Protein AF-A0A7K3GKD2-F1 (afdb_monomer_lite)

Radius of gyration: 13.89 Å; chains: 1; bounding box: 32×31×35 Å

Structure (mmCIF, N/CA/C/O backbone):
data_AF-A0A7K3GKD2-F1
#
_entry.id   AF-A0A7K3GKD2-F1
#
loop_
_atom_site.group_PDB
_atom_site.id
_atom_site.type_symbol
_atom_site.label_atom_id
_atom_site.label_alt_id
_atom_site.label_comp_id
_atom_site.label_asym_id
_atom_site.label_entity_id
_atom_site.label_seq_id
_atom_site.pdbx_PDB_ins_code
_atom_site.Cartn_x
_atom_site.Cartn_y
_atom_site.Cartn_z
_atom_site.occupancy
_atom_site.B_iso_or_equiv
_atom_site.auth_seq_id
_atom_site.auth_comp_id
_atom_site.auth_asym_id
_atom_site.auth_atom_id
_atom_site.pdbx_PDB_model_num
ATOM 1 N N . MET A 1 1 ? -5.241 10.794 -1.467 1.00 90.31 1 MET A N 1
ATOM 2 C CA . MET A 1 1 ? -3.940 10.122 -1.687 1.00 90.31 1 MET A CA 1
ATOM 3 C C . MET A 1 1 ? -3.494 10.378 -3.118 1.00 90.31 1 MET A C 1
ATOM 5 O O . MET A 1 1 ? -4.344 10.297 -3.995 1.00 90.31 1 MET A O 1
ATOM 9 N N . TRP A 1 2 ? -2.218 10.682 -3.361 1.00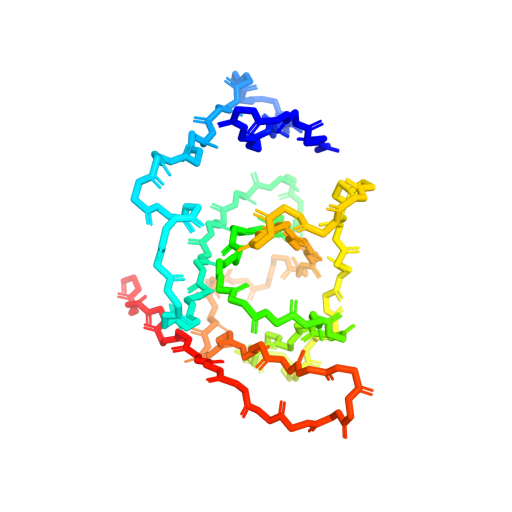 93.56 2 TRP A N 1
ATOM 10 C CA . TRP A 1 2 ? -1.676 10.855 -4.715 1.00 93.56 2 TRP A CA 1
ATOM 11 C C . TRP A 1 2 ? -0.216 10.402 -4.810 1.00 93.56 2 TRP A C 1
ATOM 13 O O . TRP A 1 2 ? 0.470 10.265 -3.796 1.00 93.56 2 TRP A O 1
ATOM 23 N N . LEU A 1 3 ? 0.248 10.164 -6.038 1.00 93.31 3 LEU A N 1
ATOM 24 C CA . LEU A 1 3 ? 1.632 9.795 -6.326 1.00 93.31 3 LEU A CA 1
ATOM 25 C C . LEU A 1 3 ? 2.366 10.953 -6.992 1.00 93.31 3 LEU A C 1
ATOM 27 O O . LEU A 1 3 ? 1.808 11.667 -7.823 1.00 93.31 3 LEU A O 1
ATOM 31 N N . THR A 1 4 ? 3.638 11.087 -6.651 1.00 92.44 4 THR A N 1
ATOM 32 C CA . THR A 1 4 ? 4.632 11.836 -7.419 1.00 92.44 4 THR A CA 1
ATOM 33 C C . THR A 1 4 ? 5.748 10.876 -7.796 1.00 92.44 4 THR A C 1
ATOM 35 O O . THR A 1 4 ? 5.871 9.812 -7.197 1.00 92.44 4 THR A O 1
ATOM 38 N N . GLU A 1 5 ? 6.619 11.254 -8.726 1.00 88.50 5 GLU A N 1
AT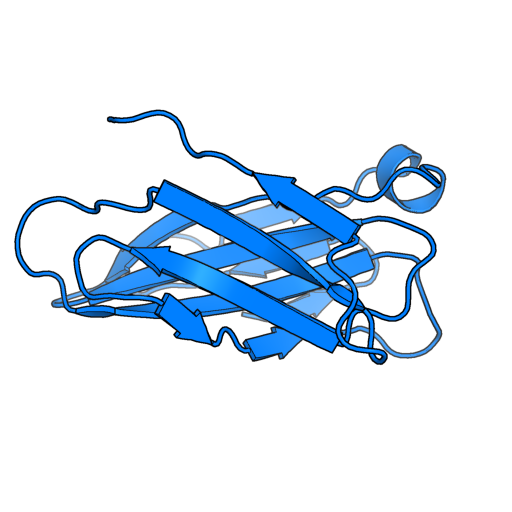OM 39 C CA . GLU A 1 5 ? 7.813 10.464 -9.053 1.00 88.50 5 GLU A CA 1
ATOM 40 C C . GLU A 1 5 ? 8.654 10.105 -7.811 1.00 88.50 5 GLU A C 1
ATOM 42 O O . GLU A 1 5 ? 9.266 9.035 -7.740 1.00 88.50 5 GLU A O 1
ATOM 47 N N . LYS A 1 6 ? 8.637 10.976 -6.794 1.00 88.38 6 LYS A N 1
ATOM 48 C CA . LYS A 1 6 ? 9.415 10.825 -5.561 1.00 88.38 6 LYS A CA 1
ATOM 49 C C . LYS A 1 6 ? 8.762 9.903 -4.533 1.00 88.38 6 LYS A C 1
ATOM 51 O O . LYS A 1 6 ? 9.472 9.374 -3.678 1.00 88.38 6 LYS A O 1
ATOM 56 N N . GLY A 1 7 ? 7.449 9.702 -4.587 1.00 90.44 7 GLY A N 1
ATOM 57 C CA . GLY A 1 7 ? 6.768 8.839 -3.630 1.00 90.44 7 GLY A CA 1
ATOM 58 C C . GLY A 1 7 ? 5.282 9.117 -3.463 1.00 90.44 7 GLY A C 1
ATOM 59 O O . GLY A 1 7 ? 4.637 9.790 -4.270 1.00 90.44 7 GLY A O 1
ATOM 60 N N . LEU A 1 8 ? 4.745 8.560 -2.384 1.00 91.50 8 LEU A N 1
ATOM 61 C CA . LEU A 1 8 ? 3.331 8.567 -2.056 1.00 91.50 8 LEU A CA 1
ATOM 62 C C . LEU A 1 8 ? 3.003 9.666 -1.047 1.00 91.50 8 LEU A C 1
ATOM 64 O O . LEU A 1 8 ? 3.591 9.721 0.030 1.00 91.50 8 LEU A O 1
ATOM 68 N N . HIS A 1 9 ? 2.005 10.485 -1.368 1.00 92.81 9 HIS A N 1
ATOM 69 C CA . HIS A 1 9 ? 1.415 11.445 -0.446 1.00 92.81 9 HIS A CA 1
ATOM 70 C C . HIS A 1 9 ? 0.038 10.977 0.026 1.00 92.81 9 HIS A C 1
ATOM 72 O O . HIS A 1 9 ? -0.842 10.616 -0.770 1.00 92.81 9 HIS A O 1
ATOM 78 N N . ARG A 1 10 ? -0.170 11.020 1.339 1.00 91.31 10 ARG A N 1
ATOM 79 C CA . ARG A 1 10 ? -1.425 10.662 2.001 1.00 91.31 10 ARG A CA 1
ATOM 80 C C . ARG A 1 10 ? -1.877 11.826 2.867 1.00 91.31 10 ARG A C 1
ATOM 82 O O . ARG A 1 10 ? -1.080 12.409 3.585 1.00 91.31 10 ARG A O 1
ATOM 89 N N . SER A 1 11 ? -3.164 12.125 2.801 1.00 91.25 11 SER A N 1
ATOM 90 C CA . SER A 1 11 ? -3.810 13.128 3.639 1.00 91.25 11 SER A CA 1
ATOM 91 C C . SER A 1 11 ? -5.096 12.500 4.151 1.00 91.25 11 SER A C 1
ATOM 93 O O . SER A 1 11 ? -5.891 12.001 3.345 1.00 91.25 11 SER A O 1
ATOM 95 N N . THR A 1 12 ? -5.251 12.434 5.472 1.00 88.88 12 THR A N 1
ATOM 96 C CA . THR A 1 12 ? -6.469 11.940 6.122 1.00 88.88 12 THR A CA 1
ATOM 97 C C . THR A 1 12 ? -6.935 12.956 7.167 1.00 88.88 12 THR A C 1
ATOM 99 O O . THR A 1 12 ? -6.095 13.641 7.753 1.00 88.88 12 THR A O 1
ATOM 102 N N . PRO A 1 13 ? -8.253 13.100 7.406 1.00 90.69 13 PRO A N 1
ATOM 103 C CA . PRO A 1 13 ? -8.772 14.064 8.372 1.00 90.69 13 PRO A CA 1
ATOM 104 C C . PRO A 1 13 ? -8.090 13.956 9.741 1.00 90.69 13 PRO A C 1
ATOM 106 O O . PRO A 1 13 ? -7.952 12.864 10.284 1.00 90.69 13 PRO A O 1
ATOM 109 N N . GLY A 1 14 ? -7.679 15.094 10.304 1.00 85.56 14 GLY A N 1
ATOM 110 C CA . GLY A 1 14 ? -7.076 15.154 11.640 1.00 85.56 14 GLY A CA 1
ATOM 111 C C . GLY A 1 14 ? -5.607 14.727 11.722 1.00 85.56 14 GLY A C 1
ATOM 112 O O . GLY A 1 14 ? -5.037 14.765 12.808 1.00 85.56 14 GLY A O 1
ATOM 113 N N . THR A 1 15 ? -4.968 14.375 10.603 1.00 85.88 15 THR A N 1
ATOM 114 C CA . THR A 1 15 ? -3.516 14.148 10.535 1.00 85.88 15 THR A CA 1
ATOM 115 C C . THR A 1 15 ? -2.864 15.117 9.560 1.00 85.88 15 THR A C 1
ATOM 117 O O . THR A 1 15 ? -3.491 15.582 8.609 1.00 85.88 15 THR A O 1
ATOM 120 N N . GLN A 1 16 ? -1.596 15.446 9.812 1.00 88.31 16 GLN A N 1
ATOM 121 C CA . GLN A 1 16 ? -0.794 16.178 8.837 1.00 88.31 16 GLN A CA 1
ATOM 122 C C . GLN A 1 16 ? -0.555 15.322 7.594 1.00 88.31 16 GLN A C 1
ATOM 124 O O . GLN A 1 16 ? -0.566 14.090 7.662 1.00 88.31 16 GLN A O 1
ATOM 129 N N . ASP A 1 17 ? -0.295 15.989 6.472 1.00 90.12 17 ASP A N 1
ATOM 130 C CA . ASP A 1 17 ? 0.086 15.321 5.236 1.00 90.12 17 ASP A CA 1
ATOM 131 C C . ASP A 1 17 ? 1.313 14.434 5.464 1.00 90.12 17 ASP A C 1
ATOM 133 O O . ASP A 1 17 ? 2.371 14.878 5.913 1.00 90.12 17 ASP A O 1
ATOM 137 N N . GLN A 1 18 ? 1.162 13.157 5.132 1.00 90.81 18 GLN A N 1
ATOM 138 C CA . GLN A 1 18 ? 2.209 12.160 5.255 1.00 90.81 18 GLN A CA 1
ATOM 139 C C . GLN A 1 18 ? 2.834 11.901 3.889 1.00 90.81 18 GLN A C 1
ATOM 141 O O . GLN A 1 18 ? 2.134 11.682 2.896 1.00 90.81 18 GLN A O 1
ATOM 146 N N . PHE A 1 19 ? 4.162 11.860 3.852 1.00 91.44 19 PHE A N 1
ATOM 147 C CA . PHE A 1 19 ? 4.926 11.514 2.662 1.00 91.44 19 PHE A CA 1
ATOM 148 C C . PHE A 1 19 ? 5.735 10.241 2.902 1.00 91.44 19 PHE A C 1
ATOM 150 O O . PHE A 1 19 ? 6.537 10.167 3.832 1.00 91.44 19 PHE A O 1
ATOM 157 N N . GLN A 1 20 ? 5.542 9.246 2.040 1.00 88.94 20 GLN A N 1
ATOM 158 C CA . GLN A 1 20 ? 6.356 8.041 2.000 1.00 88.94 20 GLN A CA 1
ATOM 159 C C . GLN A 1 20 ? 7.219 8.071 0.739 1.00 88.94 20 GLN A C 1
ATOM 161 O O . GLN A 1 20 ? 6.729 7.866 -0.374 1.00 88.94 20 GLN A O 1
ATOM 166 N N . ALA A 1 21 ? 8.511 8.344 0.923 1.00 88.44 21 ALA A N 1
ATOM 167 C CA . ALA A 1 21 ? 9.476 8.370 -0.165 1.00 88.44 21 ALA A CA 1
ATOM 168 C C . ALA A 1 21 ? 9.659 6.972 -0.771 1.00 88.44 21 ALA A C 1
ATOM 170 O O . ALA A 1 21 ? 9.820 5.983 -0.054 1.00 88.44 21 ALA A O 1
ATOM 171 N N . VAL A 1 22 ? 9.714 6.911 -2.098 1.00 85.44 22 VAL A N 1
ATOM 172 C CA . VAL A 1 22 ? 10.280 5.766 -2.810 1.00 85.44 22 VAL A CA 1
ATOM 173 C C . VAL A 1 22 ? 11.764 6.056 -2.979 1.00 85.44 22 VAL A C 1
ATOM 175 O O . VAL A 1 22 ? 12.147 6.959 -3.725 1.00 85.44 22 VAL A O 1
ATOM 178 N N . GLY A 1 23 ? 12.595 5.336 -2.223 1.00 75.06 23 GLY A N 1
ATOM 179 C CA . GLY A 1 23 ? 14.047 5.456 -2.332 1.00 75.06 23 GLY A CA 1
ATOM 180 C C . GLY A 1 23 ? 14.552 4.950 -3.684 1.00 75.06 23 GLY A C 1
ATOM 181 O O . GLY A 1 23 ? 13.917 4.100 -4.304 1.00 75.06 23 GLY A O 1
ATOM 182 N N . ASP A 1 24 ? 15.722 5.417 -4.119 1.00 66.00 24 ASP A N 1
ATOM 183 C CA . ASP A 1 24 ? 16.314 5.020 -5.409 1.00 66.00 24 ASP A CA 1
ATOM 184 C C . ASP A 1 24 ? 16.483 3.502 -5.518 1.00 66.00 24 ASP A C 1
ATOM 186 O O . ASP A 1 24 ? 16.124 2.894 -6.523 1.00 66.00 24 ASP A O 1
ATOM 190 N N . ARG A 1 25 ? 16.847 2.854 -4.404 1.00 55.91 25 ARG A N 1
ATOM 191 C CA . ARG A 1 25 ? 16.891 1.392 -4.317 1.00 55.91 25 ARG A CA 1
ATOM 192 C C . ARG A 1 25 ? 15.561 0.731 -4.651 1.00 55.91 25 ARG A C 1
ATOM 194 O O . ARG A 1 25 ? 15.580 -0.290 -5.314 1.00 55.91 25 ARG A O 1
ATOM 201 N N . ALA A 1 26 ? 14.419 1.271 -4.237 1.00 62.84 26 ALA A N 1
ATOM 202 C CA . ALA A 1 26 ? 13.119 0.688 -4.574 1.00 62.84 26 ALA A CA 1
ATOM 203 C C . ALA A 1 26 ? 12.808 0.763 -6.082 1.00 62.84 26 ALA A C 1
ATOM 205 O O . ALA A 1 26 ? 12.072 -0.086 -6.577 1.00 62.84 26 ALA A O 1
ATOM 206 N N . ARG A 1 27 ? 13.395 1.731 -6.803 1.00 64.69 27 ARG A N 1
ATOM 207 C CA . ARG A 1 27 ? 13.325 1.831 -8.271 1.00 64.69 27 ARG A CA 1
ATOM 208 C C . ARG A 1 27 ? 14.279 0.850 -8.966 1.00 64.69 27 ARG A C 1
ATOM 210 O O . ARG A 1 27 ? 13.989 0.394 -10.063 1.00 64.69 27 ARG A O 1
ATOM 217 N N . GLU A 1 28 ? 15.388 0.502 -8.314 1.00 64.69 28 GLU A N 1
ATOM 218 C CA . GLU A 1 28 ? 16.396 -0.455 -8.808 1.00 64.69 28 GLU A CA 1
ATOM 219 C C . GLU A 1 28 ? 16.122 -1.916 -8.391 1.00 64.69 28 GLU A C 1
ATOM 221 O O . GLU A 1 28 ? 16.655 -2.858 -8.980 1.00 64.69 28 GLU A O 1
ATOM 226 N N . HIS A 1 29 ? 15.313 -2.135 -7.350 1.00 61.44 29 HIS A N 1
ATOM 227 C CA . HIS A 1 29 ? 15.031 -3.462 -6.807 1.00 61.44 29 HIS A CA 1
ATOM 228 C C . HIS A 1 29 ? 14.096 -4.240 -7.731 1.00 61.44 29 HIS A C 1
ATOM 230 O O . HIS A 1 29 ? 12.892 -4.004 -7.774 1.00 61.44 29 HIS A O 1
ATOM 236 N N . GLN A 1 30 ? 14.644 -5.265 -8.386 1.00 67.38 30 GLN A N 1
ATOM 237 C CA . GLN A 1 30 ? 13.854 -6.213 -9.177 1.00 67.38 30 GLN A CA 1
ATOM 238 C C . GLN A 1 30 ? 12.916 -7.068 -8.319 1.00 67.38 30 GLN A C 1
ATOM 240 O O . GLN A 1 30 ? 11.871 -7.499 -8.801 1.00 67.38 30 GLN A O 1
ATOM 245 N N . ARG A 1 31 ? 13.275 -7.341 -7.053 1.00 86.00 31 ARG A N 1
ATOM 246 C CA . ARG A 1 31 ? 12.471 -8.207 -6.181 1.00 86.00 31 ARG A CA 1
ATOM 247 C C . ARG A 1 31 ? 11.199 -7.489 -5.726 1.00 86.00 31 ARG A C 1
ATOM 249 O O . ARG A 1 31 ? 11.307 -6.457 -5.062 1.00 86.00 31 ARG A O 1
ATOM 256 N N . PRO A 1 32 ? 10.015 -8.054 -6.008 1.00 90.50 32 PRO A N 1
ATOM 257 C CA . PRO A 1 32 ? 8.768 -7.408 -5.650 1.00 90.50 32 PRO A CA 1
ATOM 258 C C . PRO A 1 32 ? 8.534 -7.296 -4.146 1.00 90.50 32 PRO A C 1
ATOM 260 O O . PRO A 1 32 ? 8.679 -8.272 -3.403 1.00 90.50 32 PRO A O 1
ATOM 263 N N . THR A 1 33 ? 8.089 -6.121 -3.707 1.00 92.12 33 THR A N 1
ATOM 264 C CA . THR A 1 33 ? 7.691 -5.869 -2.316 1.00 92.12 33 THR A CA 1
ATOM 265 C C . THR A 1 33 ? 6.299 -5.253 -2.249 1.00 92.12 33 THR A C 1
ATOM 267 O O . THR A 1 33 ? 5.840 -4.620 -3.201 1.00 92.12 33 THR A O 1
ATOM 270 N N . VAL A 1 34 ? 5.619 -5.444 -1.119 1.00 94.69 34 VAL A N 1
ATOM 271 C CA . VAL A 1 34 ? 4.363 -4.763 -0.800 1.00 94.69 34 VAL A CA 1
ATOM 272 C C . VAL A 1 34 ? 4.396 -4.326 0.660 1.00 94.69 34 VAL A C 1
ATOM 274 O O . VAL A 1 34 ? 4.707 -5.115 1.549 1.00 94.69 34 VAL A O 1
ATOM 277 N N . GLY A 1 35 ? 4.126 -3.047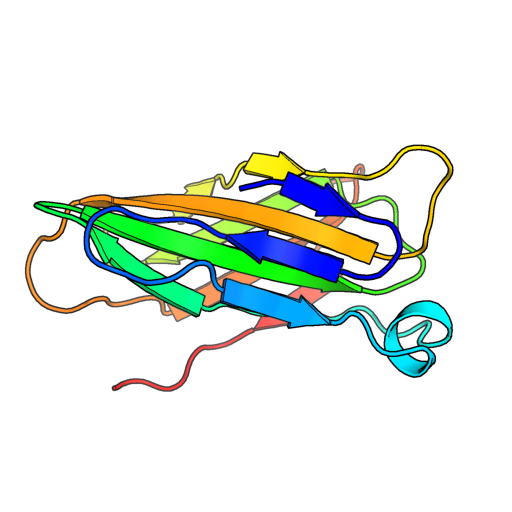 0.898 1.00 93.25 35 GLY A N 1
ATOM 278 C CA . GLY A 1 35 ? 4.017 -2.445 2.221 1.00 93.25 35 GLY A CA 1
ATOM 279 C C . GLY A 1 35 ? 2.564 -2.222 2.623 1.00 93.25 35 GLY A C 1
ATOM 280 O O . GLY A 1 35 ? 1.662 -2.291 1.787 1.00 93.25 35 GLY A O 1
ATOM 281 N N . MET A 1 36 ? 2.352 -1.916 3.901 1.00 93.81 36 MET A N 1
ATOM 282 C CA . MET A 1 36 ? 1.058 -1.523 4.447 1.00 93.81 36 MET A CA 1
ATOM 283 C C . MET A 1 36 ? 1.248 -0.507 5.575 1.00 93.81 36 MET A C 1
ATOM 285 O O . MET A 1 36 ? 2.123 -0.667 6.422 1.00 93.81 36 MET A O 1
ATOM 289 N N . ALA A 1 37 ? 0.380 0.492 5.595 1.00 92.50 37 ALA A N 1
ATOM 290 C CA . ALA A 1 37 ? 0.117 1.406 6.688 1.00 92.50 37 ALA A CA 1
ATOM 291 C C . ALA A 1 37 ? -1.401 1.481 6.903 1.00 92.50 37 ALA A C 1
ATOM 293 O O . ALA A 1 37 ? -2.183 1.282 5.966 1.00 92.50 37 ALA A O 1
ATOM 294 N N . ALA A 1 38 ? -1.804 1.749 8.141 1.00 92.12 38 ALA A N 1
ATOM 295 C CA . ALA A 1 38 ? -3.198 1.850 8.539 1.00 92.12 38 ALA A CA 1
ATOM 296 C C . ALA A 1 38 ? -3.413 3.136 9.333 1.00 92.12 38 ALA A C 1
ATOM 298 O O . ALA A 1 38 ? -2.708 3.379 10.309 1.00 92.12 38 ALA A O 1
ATOM 299 N N . ASP A 1 39 ? -4.409 3.916 8.931 1.00 91.38 39 ASP A N 1
ATOM 300 C CA . ASP A 1 39 ? -4.828 5.132 9.619 1.00 91.38 39 ASP A CA 1
ATOM 301 C C . ASP A 1 39 ? -6.297 4.968 10.042 1.00 91.38 39 ASP A C 1
ATOM 303 O O . ASP A 1 39 ? -7.141 4.571 9.236 1.00 91.38 39 ASP A O 1
ATOM 307 N N . ALA A 1 40 ? -6.622 5.234 11.309 1.00 91.38 40 ALA A N 1
ATOM 308 C CA . ALA A 1 40 ? -8.011 5.271 11.766 1.00 91.38 40 ALA A CA 1
ATOM 309 C C . ALA A 1 40 ? -8.636 6.618 11.376 1.00 91.38 40 ALA A C 1
ATOM 311 O O . ALA A 1 40 ? -8.128 7.672 11.752 1.00 91.38 40 ALA A O 1
ATOM 312 N N . VAL A 1 41 ? -9.734 6.586 10.621 1.00 91.25 41 VAL A N 1
ATOM 313 C CA . VAL A 1 41 ? -10.408 7.771 10.083 1.00 91.25 41 VAL A CA 1
ATOM 314 C C . VAL A 1 41 ? -11.902 7.654 10.358 1.00 91.25 41 VAL A C 1
ATOM 316 O O . VAL A 1 41 ? -12.629 7.016 9.601 1.00 91.25 41 VAL A O 1
ATOM 319 N N . GLY A 1 42 ? -12.369 8.276 11.441 1.00 91.12 42 GLY A N 1
ATOM 320 C CA . GLY A 1 42 ? -13.764 8.156 11.870 1.00 91.12 42 GLY A CA 1
ATOM 321 C C . GLY A 1 42 ? -14.108 6.716 12.261 1.00 91.12 42 GLY A C 1
ATOM 322 O O . GLY A 1 42 ? -13.511 6.163 13.180 1.00 91.12 42 GLY A O 1
ATOM 323 N N . ASP A 1 43 ? -15.058 6.110 11.552 1.00 92.31 43 ASP A N 1
ATOM 324 C CA . ASP A 1 43 ? -15.580 4.757 11.776 1.00 92.31 43 ASP A CA 1
ATOM 325 C C . ASP A 1 43 ? -14.951 3.692 10.857 1.00 92.31 43 ASP A C 1
ATOM 327 O O . ASP A 1 43 ? -15.478 2.585 10.714 1.00 92.31 43 ASP A O 1
ATOM 331 N N . ARG A 1 44 ? -13.810 4.002 10.232 1.00 92.88 44 ARG A N 1
ATOM 332 C CA . ARG A 1 44 ? -13.096 3.104 9.315 1.00 92.88 44 ARG A CA 1
ATOM 333 C C . ARG A 1 44 ? -11.583 3.175 9.491 1.00 92.88 44 ARG A C 1
ATOM 335 O O . ARG A 1 44 ? -11.027 4.182 9.921 1.00 92.88 44 ARG A O 1
ATOM 342 N N . TYR A 1 45 ? -10.911 2.106 9.091 1.00 93.31 45 TYR A N 1
ATOM 343 C CA . TYR A 1 45 ? -9.487 2.094 8.801 1.00 93.31 45 TYR A CA 1
ATOM 344 C C . TYR A 1 45 ? -9.263 2.397 7.321 1.00 93.31 45 TYR A C 1
ATOM 346 O O . TYR A 1 45 ? -9.790 1.703 6.448 1.00 93.31 45 TYR A O 1
ATOM 354 N N . PHE A 1 46 ? -8.442 3.404 7.044 1.00 94.00 46 PHE A N 1
ATOM 355 C CA . PHE A 1 46 ? -7.859 3.637 5.732 1.00 94.00 46 PHE A CA 1
ATOM 356 C C . PHE A 1 46 ? -6.539 2.867 5.642 1.00 94.00 46 PHE A C 1
ATOM 358 O O . PHE A 1 46 ? -5.563 3.190 6.321 1.00 94.00 46 PHE A O 1
ATOM 365 N N . LEU A 1 47 ? -6.517 1.821 4.819 1.00 94.81 47 LEU A N 1
ATOM 366 C CA . LEU A 1 47 ? -5.320 1.041 4.534 1.00 94.81 47 LEU A CA 1
ATOM 367 C C . LEU A 1 47 ? -4.669 1.553 3.261 1.00 94.81 47 LEU A C 1
ATOM 369 O O . LEU A 1 47 ? -5.347 1.829 2.274 1.00 94.81 47 LEU A O 1
ATOM 373 N N . SER A 1 48 ? -3.346 1.638 3.253 1.00 95.12 48 SER A N 1
ATOM 374 C CA . SER A 1 48 ? -2.599 1.988 2.044 1.00 95.12 48 SER A CA 1
ATOM 375 C C . SER A 1 48 ? -1.180 1.459 2.093 1.00 95.12 48 SER A C 1
ATOM 377 O O . SER A 1 48 ? -0.677 1.106 3.155 1.00 95.12 48 SER A O 1
ATOM 379 N N . GLY A 1 49 ? -0.508 1.415 0.952 1.00 93.81 49 GLY A N 1
ATOM 380 C CA . GLY A 1 49 ? 0.894 1.032 0.922 1.00 93.81 49 GLY A CA 1
ATOM 381 C C . GLY A 1 49 ? 1.534 1.222 -0.438 1.00 93.81 49 GLY A C 1
ATOM 382 O O . GLY A 1 49 ? 0.852 1.362 -1.452 1.00 93.81 49 GLY A O 1
ATOM 383 N N . LEU A 1 50 ? 2.863 1.215 -0.440 1.00 93.69 50 LEU A N 1
ATOM 384 C CA . LEU A 1 50 ? 3.674 1.148 -1.647 1.00 93.69 50 LEU A CA 1
ATOM 385 C C . LEU A 1 50 ? 3.891 -0.308 -2.059 1.00 93.69 50 LEU A C 1
ATOM 387 O O . LEU A 1 50 ? 4.011 -1.193 -1.210 1.00 93.69 50 LEU A O 1
ATOM 391 N N . TYR A 1 51 ? 3.993 -0.545 -3.359 1.00 92.81 51 TYR A N 1
ATOM 392 C CA . TYR A 1 51 ? 4.594 -1.758 -3.898 1.00 92.81 51 TYR A CA 1
ATOM 393 C C . TYR A 1 51 ? 5.722 -1.384 -4.855 1.00 92.81 51 TYR A C 1
ATOM 395 O O . TYR A 1 51 ? 5.670 -0.341 -5.506 1.00 92.81 51 TYR A O 1
ATOM 403 N N . THR A 1 52 ? 6.734 -2.239 -4.944 1.00 91.00 52 THR A N 1
ATOM 404 C CA . THR A 1 52 ? 7.915 -2.050 -5.802 1.00 91.00 52 THR A CA 1
ATOM 405 C C . THR A 1 52 ? 8.201 -3.334 -6.568 1.00 91.00 52 THR A C 1
ATOM 407 O O . THR A 1 52 ? 7.768 -4.406 -6.142 1.00 91.00 52 THR A O 1
ATOM 410 N N . GLY A 1 53 ? 8.951 -3.235 -7.660 1.00 84.38 53 GLY A N 1
ATOM 411 C CA . GLY A 1 53 ? 9.429 -4.355 -8.464 1.00 84.38 53 GLY A CA 1
ATOM 412 C C . GLY A 1 53 ? 9.129 -4.185 -9.951 1.00 84.38 53 GLY A C 1
ATOM 413 O O . GLY A 1 53 ? 8.216 -3.455 -10.344 1.00 84.38 53 GLY A O 1
ATOM 414 N N . ASP A 1 54 ? 9.881 -4.911 -10.778 1.00 79.44 54 ASP A N 1
ATOM 415 C CA . ASP A 1 54 ? 9.657 -4.984 -12.224 1.00 79.44 54 ASP A CA 1
ATOM 416 C C . ASP A 1 54 ? 8.441 -5.870 -12.525 1.00 79.44 54 ASP A C 1
ATOM 418 O O . ASP A 1 54 ? 8.541 -7.052 -12.862 1.00 79.44 54 ASP A O 1
ATOM 422 N N . LEU A 1 55 ? 7.252 -5.320 -12.276 1.00 79.19 55 LEU A N 1
ATOM 423 C CA . LEU A 1 55 ? 5.998 -6.013 -12.502 1.00 79.19 55 LEU A CA 1
ATOM 424 C C . LEU A 1 55 ? 4.903 -5.074 -12.997 1.00 79.19 55 LEU A C 1
ATOM 426 O O . LEU A 1 55 ? 4.792 -3.907 -12.612 1.00 79.19 55 LEU A O 1
ATOM 430 N N . ARG A 1 56 ? 4.002 -5.640 -13.796 1.00 83.81 56 ARG A N 1
ATOM 431 C CA . ARG A 1 56 ? 2.696 -5.039 -14.046 1.00 83.81 56 ARG A CA 1
ATOM 432 C C . ARG A 1 56 ? 1.749 -5.493 -12.948 1.00 83.81 56 ARG A C 1
ATOM 434 O O . ARG A 1 56 ? 1.177 -6.579 -13.030 1.00 83.81 56 ARG A O 1
ATOM 441 N N . ALA A 1 57 ? 1.653 -4.696 -11.884 1.00 85.81 57 ALA A N 1
ATOM 442 C CA . ALA A 1 57 ? 0.706 -4.951 -10.802 1.00 85.81 57 ALA A CA 1
ATOM 443 C C . ALA A 1 57 ? -0.701 -5.070 -11.387 1.00 85.81 57 ALA A C 1
ATOM 445 O O . ALA A 1 57 ? -1.076 -4.249 -12.209 1.00 85.81 57 ALA A O 1
ATOM 446 N N . GLY A 1 58 ? -1.465 -6.078 -10.985 1.00 88.88 58 GLY A N 1
ATOM 447 C CA . GLY A 1 58 ? -2.853 -6.268 -11.399 1.00 88.88 58 GLY A CA 1
ATOM 448 C C . GLY A 1 58 ? -3.813 -5.847 -10.298 1.00 88.88 58 GLY A C 1
ATOM 449 O O . GLY A 1 58 ? -4.645 -4.965 -10.496 1.00 88.88 58 GLY A O 1
ATOM 450 N N . ARG A 1 59 ? -3.661 -6.449 -9.114 1.00 93.94 59 ARG A N 1
ATOM 451 C CA . ARG A 1 59 ? -4.526 -6.219 -7.949 1.00 93.94 59 ARG A CA 1
ATOM 452 C C . ARG A 1 59 ? -3.765 -6.420 -6.643 1.00 93.94 59 ARG A C 1
ATOM 454 O O . ARG A 1 59 ? -2.800 -7.183 -6.598 1.00 93.94 59 ARG A O 1
ATOM 461 N N . VAL A 1 60 ? -4.261 -5.802 -5.578 1.00 97.81 60 VAL A N 1
ATOM 462 C CA . VAL A 1 60 ? -3.856 -6.102 -4.202 1.00 97.81 60 VAL A CA 1
ATOM 463 C C . VAL A 1 60 ? -5.058 -6.675 -3.456 1.00 97.81 60 VAL A C 1
ATOM 465 O O . VAL A 1 60 ? -6.158 -6.136 -3.562 1.00 97.81 60 VAL A O 1
ATOM 468 N N . ILE A 1 61 ? -4.853 -7.774 -2.730 1.00 98.12 61 ILE A N 1
ATOM 469 C CA . ILE A 1 61 ? -5.860 -8.373 -1.847 1.00 98.12 61 ILE A CA 1
ATOM 470 C C . ILE A 1 61 ? -5.386 -8.248 -0.404 1.00 98.12 61 ILE A C 1
ATOM 472 O O . ILE A 1 61 ? -4.259 -8.627 -0.080 1.00 98.12 61 ILE A O 1
ATOM 476 N N . VAL A 1 62 ? -6.256 -7.733 0.458 1.00 97.50 62 VAL A N 1
ATOM 477 C CA . VAL A 1 62 ? -6.047 -7.661 1.903 1.00 97.50 62 VAL A CA 1
ATOM 478 C C . VAL A 1 62 ? -6.878 -8.756 2.555 1.00 97.50 62 VAL A C 1
ATOM 480 O O . VAL A 1 62 ? -8.104 -8.701 2.548 1.00 97.50 62 VAL A O 1
ATOM 483 N N . GLU A 1 63 ? -6.224 -9.757 3.126 1.00 96.06 63 GLU A N 1
ATOM 484 C CA . GLU A 1 63 ? -6.888 -10.778 3.930 1.00 96.06 63 GLU A CA 1
ATOM 485 C C . GLU A 1 63 ? -7.077 -10.234 5.343 1.00 96.06 63 GLU A C 1
ATOM 487 O O . GLU A 1 63 ? -6.105 -10.037 6.077 1.00 96.06 63 GLU A O 1
ATOM 492 N N . SER A 1 64 ? -8.326 -9.974 5.717 1.00 92.50 64 SER A N 1
ATOM 493 C CA . SER A 1 64 ? -8.697 -9.467 7.038 1.00 92.50 64 SER A CA 1
ATOM 494 C C . SER A 1 64 ? -9.604 -10.448 7.780 1.00 92.50 64 SER A C 1
ATOM 496 O O . SER A 1 64 ? -10.140 -11.379 7.177 1.00 92.50 64 SER A O 1
ATOM 498 N N . ALA A 1 65 ? -9.836 -10.217 9.073 1.00 88.81 65 ALA A N 1
ATOM 499 C CA . ALA A 1 65 ? -10.797 -11.008 9.848 1.00 88.81 65 ALA A CA 1
ATOM 500 C C . ALA A 1 65 ? -12.233 -10.949 9.284 1.00 88.81 65 ALA A C 1
ATOM 502 O O . ALA A 1 65 ? -13.000 -11.891 9.459 1.00 88.81 65 ALA A O 1
ATOM 503 N N . GLY A 1 66 ? -12.594 -9.869 8.579 1.00 86.81 66 GLY A N 1
ATOM 504 C CA . GLY A 1 66 ? -13.882 -9.734 7.887 1.00 86.81 66 GLY A CA 1
ATOM 505 C C . GLY A 1 66 ? -13.940 -10.431 6.522 1.00 86.81 66 GLY A C 1
ATOM 506 O O . GLY A 1 66 ? -14.955 -10.334 5.838 1.00 86.81 66 GLY A O 1
ATOM 507 N N . GLY A 1 67 ? -12.862 -11.106 6.118 1.00 91.25 67 GLY A N 1
ATOM 508 C CA . GLY A 1 67 ? -12.692 -11.707 4.800 1.00 91.25 67 GLY A CA 1
ATOM 509 C C . GLY A 1 67 ? -11.718 -10.935 3.898 1.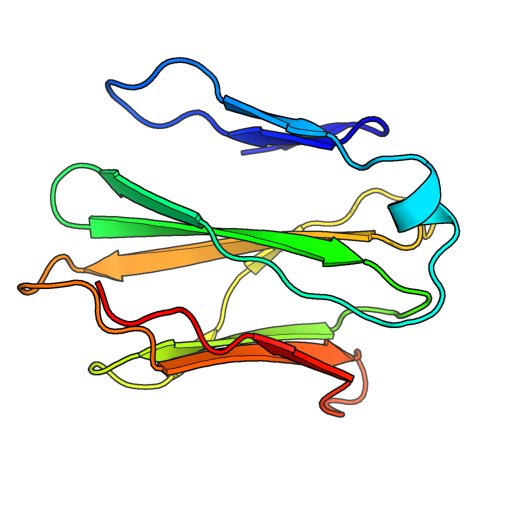00 91.25 67 GLY A C 1
ATOM 510 O O . GLY A 1 67 ? -11.129 -9.925 4.310 1.00 91.25 67 GLY A O 1
ATOM 511 N N . PRO A 1 68 ? -11.501 -11.435 2.668 1.00 94.69 68 PRO A N 1
ATOM 512 C CA . PRO A 1 68 ? -10.627 -10.800 1.693 1.00 94.69 68 PRO A CA 1
ATOM 513 C C . PRO A 1 68 ? -11.263 -9.529 1.118 1.00 94.69 68 PRO A C 1
ATOM 515 O O . PRO A 1 68 ? -12.420 -9.525 0.704 1.00 94.69 68 PRO A O 1
ATOM 518 N N . LEU A 1 69 ? -10.469 -8.466 1.035 1.00 95.19 69 LEU A N 1
ATOM 519 C CA . LEU A 1 69 ? -10.839 -7.184 0.447 1.00 95.19 69 LEU A CA 1
ATOM 520 C C . LEU A 1 69 ? -9.965 -6.899 -0.775 1.00 95.19 69 LEU A C 1
ATOM 522 O O . LEU A 1 69 ? -8.736 -6.935 -0.691 1.00 95.19 69 LEU A O 1
ATOM 526 N N . ALA A 1 70 ? -10.595 -6.579 -1.904 1.00 96.81 70 ALA A N 1
ATOM 527 C CA . ALA A 1 70 ? -9.888 -6.068 -3.070 1.00 96.81 70 ALA A CA 1
ATOM 528 C C . ALA A 1 70 ? -9.554 -4.585 -2.870 1.00 96.81 70 ALA A C 1
ATOM 530 O O . ALA A 1 70 ? -10.440 -3.768 -2.629 1.00 96.81 70 ALA A O 1
ATOM 531 N N . ALA A 1 71 ? -8.272 -4.251 -2.972 1.00 97.31 71 ALA A N 1
ATOM 532 C CA . ALA A 1 71 ? -7.783 -2.886 -2.882 1.00 97.31 71 ALA A CA 1
ATOM 533 C C . ALA A 1 71 ? -7.701 -2.224 -4.263 1.00 97.31 71 ALA A C 1
ATOM 535 O O . ALA A 1 71 ? -7.510 -2.885 -5.289 1.00 97.31 71 ALA A O 1
ATOM 536 N N . THR A 1 72 ? -7.761 -0.896 -4.276 1.00 95.88 72 THR A N 1
ATOM 537 C CA . THR A 1 72 ? -7.532 -0.090 -5.474 1.00 95.88 72 THR A CA 1
ATOM 538 C C . THR A 1 72 ? -6.039 0.112 -5.681 1.00 95.88 72 THR A C 1
ATOM 540 O O . THR A 1 72 ? -5.342 0.568 -4.777 1.00 95.88 72 THR A O 1
ATOM 543 N N . VAL A 1 73 ? -5.547 -0.183 -6.885 1.00 94.88 73 VAL A N 1
ATOM 544 C CA . VAL A 1 73 ? -4.153 0.049 -7.291 1.00 94.88 73 VAL A CA 1
ATOM 545 C C . VAL A 1 73 ? -4.035 1.407 -7.984 1.00 94.88 73 VAL A C 1
ATOM 547 O O . VAL A 1 73 ? -4.806 1.717 -8.888 1.00 94.88 73 VAL A O 1
ATOM 550 N N . VAL A 1 74 ? -3.038 2.199 -7.594 1.00 93.31 74 VAL A N 1
ATOM 551 C CA . VAL A 1 74 ? -2.731 3.526 -8.141 1.00 93.31 74 VAL A CA 1
ATOM 552 C C . VAL A 1 74 ? -1.328 3.497 -8.743 1.00 93.31 74 VAL A C 1
ATOM 554 O O . VAL A 1 74 ? -0.380 3.035 -8.107 1.00 93.31 74 VAL A O 1
ATOM 557 N N . ARG A 1 75 ? -1.188 3.982 -9.980 1.00 90.81 75 ARG A N 1
ATOM 558 C CA . ARG A 1 75 ? 0.055 3.909 -10.764 1.00 90.81 75 ARG A CA 1
ATOM 559 C C . ARG A 1 75 ? 0.410 5.274 -11.325 1.00 90.81 75 ARG A C 1
ATOM 561 O O . ARG A 1 75 ? -0.481 6.035 -11.692 1.00 90.81 75 ARG A O 1
ATOM 568 N N . LEU A 1 76 ? 1.705 5.544 -11.445 1.00 89.00 76 LEU A N 1
ATOM 569 C CA . LEU A 1 76 ? 2.174 6.591 -12.345 1.00 89.00 76 LEU A CA 1
ATOM 570 C C . LEU A 1 76 ? 2.218 6.050 -13.785 1.00 89.00 76 LEU A C 1
ATOM 572 O O . LEU A 1 76 ? 2.467 4.854 -13.984 1.00 89.00 76 LEU A O 1
ATOM 576 N N . PRO A 1 77 ? 2.016 6.908 -14.796 1.00 86.44 77 PRO A N 1
ATOM 577 C CA . PRO A 1 77 ? 2.331 6.578 -16.183 1.00 86.44 77 PRO A CA 1
ATOM 578 C C . PRO A 1 77 ? 3.813 6.193 -16.366 1.00 86.44 77 PRO A C 1
ATOM 580 O O . PRO A 1 77 ? 4.666 6.625 -15.596 1.00 86.44 77 PRO A O 1
ATOM 583 N N . GLY A 1 78 ? 4.136 5.414 -17.407 1.00 80.44 78 GLY A N 1
ATOM 584 C CA . GLY A 1 78 ? 5.532 5.182 -17.825 1.00 80.44 78 GLY A CA 1
ATOM 585 C C . GLY A 1 78 ? 6.289 4.034 -17.139 1.00 80.44 78 GLY A C 1
ATOM 586 O O . GLY A 1 78 ? 7.505 3.964 -17.266 1.00 80.44 78 GLY A O 1
ATOM 587 N N . THR A 1 79 ? 5.598 3.109 -16.458 1.00 74.44 79 THR A N 1
ATOM 588 C CA . THR A 1 79 ? 6.191 1.891 -15.843 1.00 74.44 79 THR A CA 1
ATOM 589 C C . THR A 1 79 ? 7.390 2.165 -14.919 1.00 74.44 79 THR A C 1
ATOM 591 O O . THR A 1 79 ? 8.491 1.686 -15.168 1.00 74.44 79 THR A O 1
ATOM 594 N N . PRO A 1 80 ? 7.196 2.884 -13.803 1.00 80.19 80 PRO A N 1
ATOM 595 C CA . PRO A 1 80 ? 8.292 3.303 -12.922 1.00 80.19 80 PRO A CA 1
ATOM 596 C C . PRO A 1 80 ? 8.856 2.188 -12.014 1.00 80.19 80 PRO A C 1
ATOM 598 O O . PRO A 1 80 ? 9.670 2.475 -11.143 1.00 80.19 80 PRO A O 1
ATOM 601 N N . GLY A 1 81 ? 8.384 0.941 -12.135 1.00 86.00 81 GLY A N 1
ATOM 602 C CA . GLY A 1 81 ? 8.780 -0.161 -11.243 1.00 86.00 81 GLY A CA 1
ATOM 603 C C . GLY A 1 81 ? 8.198 -0.072 -9.825 1.00 86.00 81 GLY A C 1
ATOM 604 O O . GLY A 1 81 ? 8.657 -0.759 -8.915 1.00 86.00 81 GLY A O 1
ATOM 605 N N . TRP A 1 82 ? 7.197 0.782 -9.602 1.00 91.12 82 TRP A N 1
ATOM 606 C CA . TRP A 1 82 ? 6.499 0.901 -8.324 1.00 91.12 82 TRP A CA 1
ATOM 607 C C . TRP A 1 82 ? 5.099 1.503 -8.495 1.00 91.12 82 TRP A C 1
ATOM 609 O O . TRP A 1 82 ? 4.728 2.007 -9.558 1.00 91.12 82 TRP A O 1
ATOM 619 N N . GLY A 1 83 ? 4.307 1.453 -7.434 1.00 93.00 83 GLY A N 1
ATOM 620 C CA . GLY A 1 83 ? 3.041 2.166 -7.329 1.00 93.00 83 GLY A CA 1
ATOM 621 C C . GLY A 1 83 ? 2.512 2.120 -5.904 1.00 93.00 83 GLY A C 1
ATOM 622 O O . GLY A 1 83 ? 3.228 1.746 -4.974 1.00 93.00 83 GLY A O 1
ATOM 623 N N . ALA A 1 84 ? 1.252 2.497 -5.730 1.00 94.75 84 ALA A N 1
ATOM 624 C CA . ALA A 1 84 ? 0.582 2.425 -4.442 1.00 94.75 84 ALA A CA 1
ATOM 625 C C . ALA A 1 84 ? -0.738 1.669 -4.538 1.00 94.75 84 ALA A C 1
ATOM 627 O O . ALA A 1 84 ? -1.254 1.386 -5.619 1.00 94.75 84 ALA A O 1
ATOM 628 N N . TRP A 1 85 ? -1.306 1.363 -3.385 1.00 96.25 85 TRP A N 1
ATOM 629 C CA . TRP A 1 85 ? -2.644 0.819 -3.267 1.00 96.25 85 TRP A CA 1
ATOM 630 C C . TRP A 1 85 ? -3.346 1.411 -2.049 1.00 96.25 85 TRP A C 1
ATOM 632 O O . TRP A 1 85 ? -2.690 1.921 -1.137 1.00 96.25 85 TRP A O 1
ATOM 642 N N . TYR A 1 86 ? -4.675 1.352 -2.039 1.00 96.12 86 TYR A N 1
ATOM 643 C CA . TYR A 1 86 ? -5.470 1.691 -0.864 1.00 96.12 86 TYR A CA 1
ATOM 644 C C . TYR A 1 86 ? -6.750 0.862 -0.770 1.00 96.12 86 TYR A C 1
ATOM 646 O O . TYR A 1 86 ? -7.254 0.353 -1.772 1.00 96.12 86 TYR A O 1
ATOM 654 N N . ALA A 1 87 ? -7.271 0.733 0.445 1.00 96.00 87 ALA A N 1
ATOM 655 C CA . ALA A 1 87 ? -8.527 0.063 0.740 1.00 96.00 87 ALA A CA 1
ATOM 656 C C . ALA A 1 87 ? -9.152 0.646 2.014 1.00 96.00 87 ALA A C 1
ATOM 658 O O . ALA A 1 87 ? -8.459 1.253 2.829 1.00 96.00 87 ALA A O 1
ATOM 659 N N . GLU A 1 88 ? -10.448 0.433 2.208 1.00 94.00 88 GLU A N 1
ATOM 660 C CA . GLU A 1 88 ? -11.156 0.869 3.412 1.00 94.00 88 GLU A CA 1
ATOM 661 C C . GLU A 1 88 ? -11.782 -0.331 4.118 1.00 94.00 88 GLU A C 1
ATOM 663 O O . GLU A 1 88 ? -12.415 -1.176 3.486 1.00 94.00 88 GLU A O 1
ATOM 668 N N . LEU A 1 89 ? -11.607 -0.398 5.436 1.00 91.81 89 LEU A N 1
ATOM 669 C CA . LEU A 1 89 ? -12.216 -1.414 6.289 1.00 91.81 89 LEU A CA 1
ATOM 670 C C . LEU A 1 89 ? -13.059 -0.735 7.369 1.00 91.81 89 LEU A C 1
ATOM 672 O O . LEU A 1 89 ? -12.549 0.164 8.033 1.00 91.81 89 LEU A O 1
ATOM 676 N N . PRO A 1 90 ? -14.305 -1.167 7.614 1.00 89.69 90 PRO A N 1
ATOM 677 C CA . PRO A 1 90 ? -15.074 -0.685 8.757 1.00 89.69 90 PRO A CA 1
ATOM 678 C C . PRO A 1 90 ? -14.336 -0.936 10.078 1.00 89.69 90 PRO A C 1
ATOM 680 O O . PRO A 1 90 ? -13.773 -2.014 10.288 1.00 89.69 90 PRO A O 1
ATOM 683 N N . LEU A 1 91 ? -14.372 0.031 10.992 1.00 84.81 91 LEU A N 1
ATOM 684 C CA . LEU A 1 91 ? -13.759 -0.075 12.312 1.00 84.81 91 LEU A CA 1
ATOM 685 C C . LEU A 1 91 ? -14.690 -0.873 13.230 1.00 84.81 91 LEU A C 1
ATOM 687 O O . LEU A 1 91 ? -15.557 -0.341 13.918 1.00 84.81 91 LEU A O 1
ATOM 691 N N . ARG A 1 92 ? -14.543 -2.198 13.187 1.00 81.94 92 ARG A N 1
ATOM 692 C CA . ARG A 1 92 ? -15.272 -3.148 14.036 1.00 81.94 92 ARG A CA 1
ATOM 693 C C . ARG A 1 92 ? -14.289 -3.812 14.995 1.00 81.94 92 ARG A C 1
ATOM 695 O O . ARG A 1 92 ? -13.852 -4.933 14.762 1.00 81.94 92 ARG A O 1
ATOM 702 N N . GLY A 1 93 ? -13.918 -3.095 16.053 1.00 77.50 93 GLY A N 1
ATOM 703 C CA . GLY A 1 93 ? -12.895 -3.545 17.000 1.00 77.50 93 GLY A CA 1
ATOM 704 C C . GLY A 1 93 ? -11.471 -3.323 16.482 1.00 77.50 93 GLY A C 1
ATOM 705 O O . GLY A 1 93 ? -11.215 -2.358 15.764 1.00 77.50 93 GLY A O 1
ATOM 706 N N . SER A 1 94 ? -10.536 -4.189 16.879 1.00 80.38 94 SER A N 1
ATOM 707 C CA . SER A 1 94 ? -9.129 -4.067 16.489 1.00 80.38 94 SER A CA 1
ATOM 708 C C . SER A 1 94 ? -8.899 -4.450 15.025 1.00 80.38 94 SER A C 1
ATOM 710 O O . SER A 1 94 ? -9.493 -5.393 14.498 1.00 80.38 94 SER A O 1
ATOM 712 N N . LEU A 1 95 ? -7.993 -3.725 14.362 1.00 84.25 95 LEU A N 1
ATOM 713 C CA . LEU A 1 95 ? -7.572 -4.058 13.006 1.00 84.25 95 LEU A CA 1
ATOM 714 C C . LEU A 1 95 ? -6.878 -5.426 12.984 1.00 84.25 95 LEU A C 1
ATOM 716 O O . LEU A 1 95 ? -5.789 -5.595 13.531 1.00 84.25 95 LEU A O 1
ATOM 720 N N . ALA A 1 96 ? -7.484 -6.381 12.286 1.00 88.62 96 ALA A N 1
ATOM 721 C CA . ALA A 1 96 ? -6.920 -7.703 12.057 1.00 88.62 96 ALA A CA 1
ATOM 722 C C . ALA A 1 96 ? -6.693 -7.923 10.557 1.00 88.62 96 ALA A C 1
ATOM 724 O O . ALA A 1 96 ? -7.585 -8.386 9.845 1.00 88.62 96 ALA A O 1
ATOM 725 N N . VAL A 1 97 ? -5.487 -7.588 10.089 1.00 92.88 97 VAL A N 1
ATOM 726 C CA . VAL A 1 97 ? -5.002 -7.930 8.743 1.00 92.88 97 VAL A CA 1
ATOM 727 C C . VAL A 1 97 ? -4.028 -9.097 8.858 1.00 92.88 97 VAL A C 1
ATOM 729 O O . VAL A 1 97 ? -3.005 -9.007 9.530 1.00 92.88 97 VAL A O 1
ATOM 732 N N . HIS A 1 98 ? -4.347 -10.206 8.201 1.00 94.44 98 HIS A N 1
ATOM 733 C CA . HIS A 1 98 ? -3.541 -11.425 8.196 1.00 94.44 98 HIS A CA 1
ATOM 734 C C . HIS A 1 98 ? -2.470 -11.401 7.109 1.00 94.44 98 HIS A C 1
ATOM 736 O O . HIS A 1 98 ? -1.361 -11.910 7.309 1.00 94.44 98 HIS A O 1
ATOM 742 N N . ARG A 1 99 ? -2.807 -10.823 5.952 1.00 96.69 99 ARG A N 1
ATOM 743 C CA . ARG A 1 99 ? -1.927 -10.783 4.791 1.00 96.69 99 ARG A CA 1
ATOM 744 C C . ARG A 1 99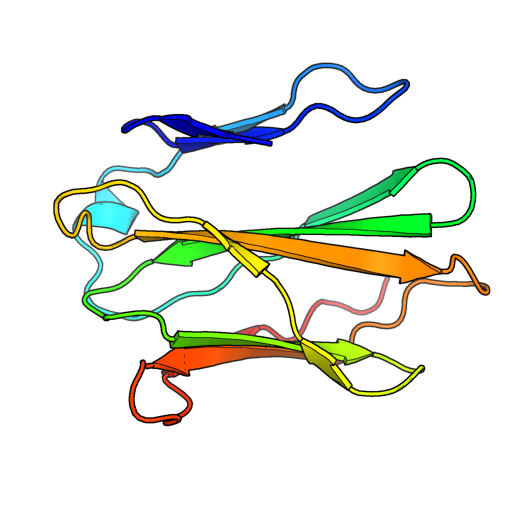 ? -2.307 -9.655 3.842 1.00 96.69 99 ARG A C 1
ATOM 746 O O . ARG A 1 99 ? -3.480 -9.336 3.680 1.00 96.69 99 ARG A O 1
ATOM 753 N N . VAL A 1 100 ? -1.309 -9.105 3.169 1.00 97.81 100 VAL A N 1
ATOM 754 C CA . VAL A 1 100 ? -1.475 -8.251 1.992 1.00 97.81 100 VAL A CA 1
ATOM 755 C C . VAL A 1 100 ? -0.764 -8.935 0.841 1.00 97.81 100 VAL A C 1
ATOM 757 O O . VAL A 1 100 ? 0.414 -9.265 0.958 1.00 97.81 100 VAL A O 1
ATOM 760 N N . ILE A 1 101 ? -1.476 -9.177 -0.252 1.00 97.88 101 ILE A N 1
ATOM 761 C CA . ILE A 1 101 ? -0.993 -9.972 -1.378 1.00 97.88 101 ILE A CA 1
ATOM 762 C C . ILE A 1 101 ? -1.015 -9.112 -2.631 1.00 97.88 101 ILE A C 1
ATOM 764 O O . ILE A 1 101 ? -2.059 -8.569 -2.992 1.00 97.88 101 ILE A O 1
ATOM 768 N N . LEU A 1 102 ? 0.124 -9.021 -3.310 1.00 97.06 102 LEU A N 1
ATOM 769 C CA . LEU A 1 102 ? 0.233 -8.380 -4.612 1.00 97.06 102 LEU A CA 1
ATOM 770 C C . LEU A 1 102 ? 0.159 -9.439 -5.709 1.00 97.06 102 LEU A C 1
ATOM 772 O O . LEU A 1 102 ? 0.944 -10.390 -5.719 1.00 97.06 102 LEU A O 1
ATOM 776 N N . TYR A 1 103 ? -0.748 -9.233 -6.658 1.00 95.94 103 TYR A N 1
ATOM 777 C CA . TYR A 1 103 ? -0.867 -10.047 -7.861 1.00 95.94 103 TYR A CA 1
ATOM 778 C C . TYR A 1 103 ? -0.455 -9.249 -9.097 1.00 95.94 103 TYR A C 1
ATOM 780 O O . TYR A 1 103 ? -0.694 -8.040 -9.162 1.00 95.94 103 TYR A O 1
ATOM 788 N N . ASP A 1 104 ? 0.102 -9.927 -10.099 1.00 92.62 104 ASP A N 1
ATOM 789 C CA . ASP A 1 104 ? 0.303 -9.357 -11.433 1.00 92.62 104 ASP A CA 1
ATOM 790 C C . ASP A 1 104 ? -1.011 -9.314 -12.243 1.00 92.62 104 ASP A C 1
ATOM 792 O O . ASP A 1 104 ? -2.046 -9.843 -11.829 1.00 92.62 104 ASP A O 1
ATOM 796 N N . GLU A 1 105 ? -0.988 -8.672 -13.413 1.00 90.88 105 GLU A N 1
ATOM 797 C CA . GLU A 1 105 ? -2.137 -8.602 -14.339 1.00 90.88 105 GLU A CA 1
ATOM 798 C C . GLU A 1 105 ? -2.606 -9.977 -14.851 1.00 90.88 105 GLU A C 1
ATOM 800 O O . GLU A 1 105 ? -3.726 -10.103 -15.339 1.00 90.88 105 GLU A O 1
ATOM 805 N N . ARG A 1 106 ? -1.785 -11.026 -14.706 1.00 93.19 106 ARG A N 1
ATOM 806 C CA . ARG A 1 106 ? -2.131 -12.412 -15.062 1.00 93.19 106 ARG A CA 1
ATOM 807 C C . ARG A 1 106 ? -2.751 -13.171 -13.887 1.00 93.19 106 ARG A C 1
ATOM 809 O O . ARG A 1 106 ? -3.043 -14.357 -14.019 1.00 93.19 106 ARG A O 1
ATOM 816 N N . GLY A 1 107 ? -2.934 -12.513 -12.741 1.00 93.62 107 GLY A N 1
ATOM 817 C CA . GLY A 1 107 ? -3.500 -13.104 -11.535 1.00 93.62 107 GLY A CA 1
ATOM 818 C C . GLY A 1 107 ? -2.530 -13.997 -10.763 1.00 93.62 107 GLY A C 1
ATOM 819 O O . GLY A 1 107 ? -2.972 -14.711 -9.864 1.00 93.62 107 GLY A O 1
ATOM 820 N N . ARG A 1 108 ? -1.227 -13.965 -11.068 1.00 94.50 108 ARG A N 1
ATOM 821 C CA . ARG A 1 108 ? -0.220 -14.703 -10.298 1.00 94.50 108 ARG A CA 1
ATOM 822 C C . ARG A 1 108 ? 0.160 -13.906 -9.068 1.00 94.50 108 ARG A C 1
ATOM 824 O O . ARG A 1 108 ? 0.365 -12.698 -9.152 1.00 94.50 108 ARG A O 1
ATOM 831 N N . GLU A 1 109 ? 0.252 -14.581 -7.931 1.00 95.75 109 GLU A N 1
ATOM 832 C CA . GLU A 1 109 ? 0.807 -13.978 -6.727 1.00 95.75 109 GLU A CA 1
ATOM 833 C C . GLU A 1 109 ? 2.290 -13.674 -6.952 1.00 95.75 109 GLU A C 1
ATOM 835 O O . GLU A 1 109 ? 3.043 -14.528 -7.418 1.00 95.75 109 GLU A O 1
ATOM 840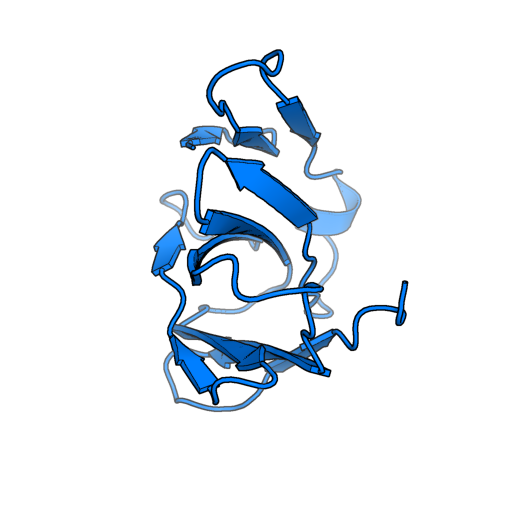 N N . VAL A 1 110 ? 2.694 -12.447 -6.634 1.00 94.00 110 VAL A N 1
ATOM 841 C CA . VAL A 1 110 ? 4.053 -11.959 -6.869 1.00 94.00 110 VAL A CA 1
ATOM 842 C C . VAL A 1 110 ? 4.821 -11.822 -5.559 1.00 94.00 110 VAL A C 1
ATOM 844 O O . VAL A 1 110 ? 5.988 -12.192 -5.470 1.00 94.00 110 VAL A O 1
ATOM 847 N N . THR A 1 111 ? 4.173 -11.267 -4.537 1.00 95.81 111 THR A N 1
ATOM 848 C CA . THR A 1 111 ? 4.748 -11.085 -3.204 1.00 95.81 111 THR A CA 1
ATOM 849 C C . THR A 1 111 ? 3.637 -10.883 -2.185 1.00 95.81 111 THR A C 1
ATOM 851 O O . THR A 1 111 ? 2.488 -10.592 -2.535 1.00 95.81 111 THR A O 1
ATOM 854 N N . SER A 1 112 ? 3.979 -11.013 -0.908 1.00 97.00 112 SER A N 1
ATOM 855 C CA . SER A 1 112 ? 3.041 -10.756 0.171 1.00 97.00 112 SER A CA 1
ATOM 856 C C . SER A 1 112 ? 3.718 -10.244 1.425 1.00 97.00 112 SER A C 1
ATOM 858 O O . SER A 1 112 ? 4.833 -10.651 1.744 1.00 97.00 112 SER A O 1
ATOM 860 N N . LEU A 1 113 ? 2.971 -9.461 2.188 1.00 96.56 113 LEU A N 1
ATOM 861 C CA . LEU A 1 113 ? 3.312 -9.031 3.532 1.00 96.56 113 LEU A CA 1
ATOM 862 C C . LEU A 1 113 ? 2.393 -9.727 4.535 1.00 96.56 113 LEU A C 1
ATOM 864 O O . LEU A 1 113 ? 1.183 -9.796 4.327 1.00 96.56 113 LEU A O 1
ATOM 868 N N . ARG A 1 114 ? 2.954 -10.196 5.650 1.00 95.31 114 ARG A N 1
ATOM 869 C CA . ARG A 1 114 ? 2.195 -10.544 6.858 1.00 95.31 114 ARG A CA 1
ATOM 870 C C . ARG A 1 114 ? 2.447 -9.443 7.886 1.00 95.31 114 ARG A C 1
ATOM 872 O O . ARG A 1 114 ? 3.566 -9.374 8.394 1.00 95.31 114 ARG A O 1
ATOM 879 N N . PRO A 1 115 ? 1.476 -8.555 8.145 1.00 86.56 115 PRO A N 1
ATOM 880 C CA . PRO A 1 115 ? 1.645 -7.516 9.150 1.00 86.56 115 PRO A CA 1
ATOM 881 C C . PRO A 1 115 ? 1.902 -8.137 10.523 1.00 86.56 115 PRO A C 1
ATOM 883 O O . PRO A 1 115 ? 1.336 -9.184 10.851 1.00 86.56 115 PRO A O 1
ATOM 886 N N . ALA A 1 116 ? 2.751 -7.498 11.327 1.00 74.56 116 ALA A N 1
ATOM 887 C CA . ALA A 1 116 ? 2.872 -7.866 12.730 1.00 74.56 116 ALA A CA 1
ATOM 888 C C . ALA A 1 116 ? 1.497 -7.721 13.401 1.00 74.56 116 ALA A C 1
ATOM 890 O O . ALA A 1 116 ? 0.760 -6.775 13.104 1.00 74.56 116 ALA A O 1
ATOM 891 N N . ARG A 1 117 ? 1.139 -8.663 14.283 1.00 58.94 117 ARG A N 1
ATOM 892 C CA . ARG A 1 117 ? -0.011 -8.438 15.163 1.00 58.94 117 ARG A CA 1
ATOM 893 C C . ARG A 1 117 ? 0.346 -7.265 16.086 1.00 58.94 117 ARG A C 1
ATOM 895 O O . ARG A 1 117 ? 1.478 -7.264 16.574 1.00 58.94 117 ARG A O 1
ATOM 902 N N . PRO A 1 118 ? -0.553 -6.283 16.261 1.00 50.34 118 PRO A N 1
ATOM 903 C CA . PRO A 1 118 ? -0.361 -5.240 17.261 1.00 50.34 118 PRO A CA 1
ATOM 904 C C . PRO A 1 118 ? -0.230 -5.834 18.667 1.00 50.34 118 PRO A C 1
ATOM 906 O O . PRO A 1 118 ? -0.772 -6.944 18.897 1.00 50.34 118 PRO A O 1
#

Secondary structure (DSSP, 8-state):
-EEETTEEEE--TTSPPEEEE--HHHHH--S-EE--EEEEETTEEEEEEEEESSS-EEEEEEEETTEEEEEEEE--TT--SEEEEEEEEE--SS--EEEEEEEETTS-EEEEE-PPP-

Sequence (118 aa):
MWLTEKGLHRSTPGTQDQFQAVGDRAREHQRPTVGMAADAVGDRYFLSGLYTGDLRAGRVIVESAGGPLAATVVRLPGTPGWGAWYAELPLRGSLAVHRVILYDERGREVTSLRPARP

pLDDT: mean 88.58, std 9.44, range [50.34, 98.12]

Foldseek 3Di:
DDDDLQFDWDDAPPDDIDTDGDDPVLLVDQQKDWDWDWDDHPQKIKIKIKIFHQAAWQWKWWQWPVGIDTWAWADDPDRSRMTMIIDMGGCPDDTGTQKIFIAGNVRDTRDMDGDDDD